Protein AF-A0A1Q4FII6-F1 (afdb_monomer_lite)

Radius of gyration: 13.04 Å; chains: 1; bounding box: 37×23×35 Å

Secondary structure (DSSP, 8-state):
-GGG--HHHHHTTPPP-S-EEEEEPBGGG-TTSPB--SS-EEEEEHHHHH-PPPTT--HHHHHHHH---HHHHHHHHHHHH--HHHHHHHHHHHHHHT--

Foldseek 3Di:
DQVVAALLCVLVVHDAQAGWDKAFAAVVRDPPHHGPDPLLTGIHGCCQEVNDDRPPDDSVRCCVRRNHHCNGCVPRSCVRRNDSVVRSVSVVCCVVVVPD

Sequence (100 aa):
MKALGCIACRAVRMTQPNESEIHHLNEGGQAGRKRRGHDETVCLCAWHHRGVLPAGESARFAEWSYGPSLARASKEFRRTFGTDDQLLQQQNELINGGGQ

Structure (mmCIF, N/CA/C/O backbone):
data_AF-A0A1Q4FII6-F1
#
_entry.id   AF-A0A1Q4FII6-F1
#
loop_
_atom_site.group_PDB
_atom_site.id
_atom_site.type_symbol
_atom_site.label_atom_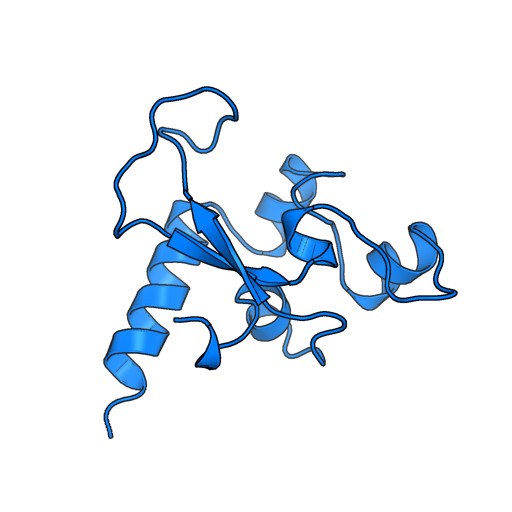id
_atom_site.label_alt_id
_atom_site.label_comp_id
_atom_site.label_asym_id
_atom_site.label_entity_id
_atom_site.label_seq_id
_atom_site.pdbx_PDB_ins_code
_atom_site.Cartn_x
_atom_site.Cartn_y
_atom_site.Cartn_z
_atom_site.occupancy
_atom_site.B_iso_or_equiv
_atom_site.auth_seq_id
_atom_site.auth_comp_id
_atom_site.auth_asym_id
_atom_site.auth_atom_id
_atom_site.pdbx_PDB_model_num
ATOM 1 N N . MET A 1 1 ? -13.102 -7.403 5.285 1.00 58.88 1 MET A N 1
ATOM 2 C CA . MET A 1 1 ? -11.830 -6.725 4.944 1.00 58.88 1 MET A CA 1
ATOM 3 C C . MET A 1 1 ? -11.291 -7.103 3.568 1.00 58.88 1 MET A C 1
ATOM 5 O O . MET A 1 1 ? -11.368 -6.249 2.704 1.00 58.88 1 MET A O 1
ATOM 9 N N . LYS A 1 2 ? -10.834 -8.339 3.289 1.00 59.94 2 LYS A N 1
ATOM 10 C CA . LYS A 1 2 ? -10.246 -8.675 1.965 1.00 59.94 2 LYS A CA 1
ATOM 11 C C . LYS A 1 2 ? -11.149 -8.394 0.751 1.00 59.94 2 LYS A C 1
ATOM 13 O O . LYS A 1 2 ? -10.642 -8.005 -0.293 1.00 59.94 2 LYS A O 1
ATOM 18 N N . ALA A 1 3 ? -12.469 -8.528 0.902 1.00 62.84 3 ALA A N 1
ATOM 19 C CA . ALA A 1 3 ? -13.443 -8.207 -0.147 1.00 62.84 3 ALA A CA 1
ATOM 20 C C . ALA A 1 3 ? -13.453 -6.721 -0.567 1.00 62.84 3 ALA A C 1
ATOM 22 O O . ALA A 1 3 ? -13.943 -6.403 -1.644 1.00 62.84 3 ALA A O 1
ATOM 23 N N . LEU A 1 4 ? -12.903 -5.813 0.251 1.00 76.69 4 LEU A N 1
ATOM 24 C CA . LEU A 1 4 ? -12.807 -4.389 -0.087 1.00 76.69 4 LEU A CA 1
ATOM 25 C C . LEU A 1 4 ? -11.687 -4.094 -1.093 1.00 76.69 4 LEU A C 1
ATOM 27 O O . LEU A 1 4 ? -11.712 -3.037 -1.721 1.00 76.69 4 LEU A O 1
ATOM 31 N N . GLY A 1 5 ? -10.741 -5.021 -1.275 1.00 87.75 5 GLY A N 1
ATOM 32 C CA . GLY A 1 5 ? -9.571 -4.837 -2.127 1.00 87.75 5 GLY A CA 1
ATOM 33 C C . GLY A 1 5 ? -8.471 -3.994 -1.475 1.00 87.75 5 GLY A C 1
ATOM 34 O O . GLY A 1 5 ? -8.531 -3.627 -0.303 1.00 87.75 5 GLY A O 1
ATOM 35 N N . CYS A 1 6 ? -7.430 -3.699 -2.245 1.00 94.31 6 CYS A N 1
ATOM 36 C CA . CYS A 1 6 ? -6.292 -2.893 -1.827 1.00 94.31 6 CYS A CA 1
ATOM 37 C C . CYS A 1 6 ? -6.704 -1.429 -1.638 1.00 94.31 6 CYS A C 1
ATOM 39 O O . CYS A 1 6 ? -7.108 -0.767 -2.599 1.00 94.31 6 CYS A O 1
ATOM 41 N N . ILE A 1 7 ? -6.537 -0.898 -0.425 1.00 93.62 7 ILE A N 1
ATOM 42 C CA . ILE A 1 7 ? -6.906 0.485 -0.107 1.00 93.62 7 ILE A CA 1
ATOM 43 C C . ILE A 1 7 ? -6.107 1.496 -0.945 1.00 93.62 7 ILE A C 1
ATOM 45 O O . ILE A 1 7 ? -6.674 2.469 -1.435 1.00 93.62 7 ILE A O 1
ATOM 49 N N . ALA A 1 8 ? -4.829 1.213 -1.223 1.00 93.44 8 ALA A N 1
ATOM 50 C CA . ALA A 1 8 ? -3.984 2.059 -2.066 1.00 93.44 8 ALA A CA 1
ATOM 51 C C . ALA A 1 8 ? -4.428 2.044 -3.539 1.00 93.44 8 ALA A C 1
ATOM 53 O O . ALA A 1 8 ? -4.486 3.094 -4.175 1.00 93.44 8 ALA A O 1
ATOM 54 N N . CYS A 1 9 ? -4.825 0.882 -4.076 1.00 92.81 9 CYS A N 1
ATOM 55 C CA . CYS A 1 9 ? -5.385 0.806 -5.429 1.00 92.81 9 CYS A CA 1
ATOM 56 C C . CYS A 1 9 ? -6.690 1.612 -5.541 1.00 92.81 9 CYS A C 1
ATOM 58 O O . CYS A 1 9 ? -6.904 2.326 -6.522 1.00 92.81 9 CYS A O 1
ATOM 60 N N . ARG A 1 10 ? -7.550 1.537 -4.516 1.00 90.06 10 ARG A N 1
ATOM 61 C CA . ARG A 1 10 ? -8.817 2.281 -4.464 1.00 90.06 10 ARG A CA 1
ATOM 62 C C . ARG A 1 10 ? -8.609 3.788 -4.374 1.00 90.06 10 ARG A C 1
ATOM 64 O O . ARG A 1 10 ? -9.323 4.516 -5.060 1.00 90.06 10 ARG A O 1
ATOM 71 N N . ALA A 1 11 ? -7.635 4.241 -3.583 1.00 85.00 11 ALA A N 1
ATOM 72 C CA . ALA A 1 11 ? -7.334 5.661 -3.395 1.00 85.00 11 ALA A CA 1
ATOM 73 C C . ALA A 1 11 ? -7.079 6.391 -4.726 1.00 85.00 11 ALA A C 1
ATOM 75 O O . ALA A 1 11 ? -7.447 7.552 -4.880 1.00 85.00 11 ALA A O 1
ATOM 76 N N . VAL A 1 12 ? -6.527 5.688 -5.717 1.00 82.19 12 VAL A N 1
ATOM 77 C CA . VAL A 1 12 ? -6.259 6.228 -7.060 1.00 82.19 12 VAL A CA 1
ATOM 78 C C . VAL A 1 12 ? -7.106 5.578 -8.160 1.00 82.19 12 VAL A C 1
ATOM 80 O O . VAL A 1 12 ? -6.813 5.735 -9.341 1.00 82.19 12 VAL A O 1
ATOM 83 N N . ARG A 1 13 ? -8.177 4.863 -7.782 1.00 83.19 13 ARG A N 1
ATOM 84 C CA . ARG A 1 13 ? -9.153 4.228 -8.689 1.00 83.19 13 ARG A CA 1
ATOM 85 C C . ARG A 1 13 ? -8.526 3.343 -9.777 1.00 83.19 13 ARG A C 1
ATOM 87 O O . ARG A 1 13 ? -9.027 3.294 -10.898 1.00 83.19 13 ARG A O 1
ATOM 94 N N . MET A 1 14 ? -7.444 2.636 -9.455 1.00 83.75 14 MET A N 1
ATOM 95 C CA . MET A 1 14 ? -6.798 1.716 -10.394 1.00 83.75 14 MET A CA 1
ATOM 96 C C . MET A 1 14 ? -7.376 0.301 -10.299 1.00 83.75 14 MET A C 1
ATOM 98 O O . MET A 1 14 ? -7.891 -0.112 -9.256 1.00 83.75 14 MET A O 1
ATOM 102 N N . THR A 1 15 ? -7.195 -0.476 -11.368 1.00 82.56 15 THR A N 1
ATOM 103 C CA . THR A 1 15 ? -7.407 -1.927 -11.313 1.00 82.56 15 THR A CA 1
ATOM 104 C C . THR A 1 15 ? -6.317 -2.557 -10.455 1.00 82.56 15 THR A C 1
ATOM 106 O O . THR A 1 15 ? -5.131 -2.310 -10.659 1.00 82.56 15 THR A O 1
ATOM 109 N N . GLN A 1 16 ? -6.726 -3.363 -9.479 1.00 86.44 16 GLN A N 1
ATOM 110 C CA . GLN A 1 16 ? -5.809 -4.039 -8.574 1.00 86.44 16 GLN A CA 1
ATOM 111 C C . GLN A 1 16 ? -4.978 -5.099 -9.327 1.00 86.44 16 GLN A C 1
ATOM 113 O O . GLN A 1 16 ? -5.567 -5.993 -9.933 1.00 86.44 16 GLN A O 1
ATOM 118 N N . PRO A 1 17 ? -3.635 -5.069 -9.235 1.00 83.06 17 PRO A N 1
ATOM 119 C CA . PRO A 1 17 ? -2.780 -5.963 -10.018 1.00 83.06 17 PRO A CA 1
ATOM 120 C C . PRO A 1 17 ? -2.552 -7.344 -9.376 1.00 83.06 17 PRO A C 1
ATOM 122 O O . PRO A 1 17 ? -2.165 -8.293 -10.053 1.00 83.06 17 PRO A O 1
ATOM 125 N N . ASN A 1 18 ? -2.774 -7.483 -8.063 1.00 88.88 18 ASN A N 1
ATOM 126 C CA . ASN A 1 18 ? -2.557 -8.730 -7.316 1.00 88.88 18 ASN A CA 1
ATOM 127 C C . ASN A 1 18 ? -3.589 -8.897 -6.199 1.00 88.88 18 ASN A C 1
ATOM 129 O O . ASN A 1 18 ? -4.187 -7.919 -5.767 1.00 88.88 18 ASN A O 1
ATOM 133 N N . GLU A 1 19 ? -3.740 -10.102 -5.653 1.00 88.75 19 GLU A N 1
ATOM 134 C CA . GLU A 1 19 ? -4.614 -10.354 -4.500 1.00 88.75 19 GLU A CA 1
ATOM 135 C C . GLU A 1 19 ? -4.264 -9.502 -3.269 1.00 88.75 19 GLU A C 1
ATOM 137 O O . GLU A 1 19 ? -3.104 -9.141 -3.046 1.00 88.75 19 GLU A O 1
ATOM 142 N N . SER A 1 20 ? -5.286 -9.192 -2.463 1.00 91.44 20 SER A N 1
ATOM 143 C CA . SER A 1 20 ? -5.148 -8.405 -1.235 1.00 91.44 20 SER A CA 1
ATOM 144 C C . SER A 1 20 ? -4.770 -9.259 -0.024 1.00 91.44 20 SER A C 1
ATOM 146 O O . SER A 1 20 ? -5.351 -10.311 0.265 1.00 91.44 20 SER A O 1
ATOM 148 N N . GLU A 1 21 ? -3.838 -8.732 0.754 1.00 91.44 21 GLU A N 1
ATOM 149 C CA . GLU A 1 21 ? -3.320 -9.278 1.997 1.00 91.44 21 GLU A CA 1
ATOM 150 C C . GLU A 1 21 ? -3.631 -8.321 3.152 1.00 91.44 21 GLU A C 1
ATOM 152 O O . GLU A 1 21 ? -3.773 -7.112 2.962 1.00 91.44 21 GLU A O 1
ATOM 157 N N . ILE A 1 22 ? -3.745 -8.871 4.362 1.00 90.75 22 ILE A N 1
ATOM 158 C CA . ILE A 1 22 ? -3.945 -8.075 5.576 1.00 90.75 22 ILE A CA 1
ATOM 159 C C . ILE A 1 22 ? -2.582 -7.547 6.021 1.00 90.75 22 ILE A C 1
ATOM 161 O O . ILE A 1 22 ? -1.678 -8.328 6.329 1.00 90.75 22 ILE A O 1
ATOM 165 N N . HIS A 1 23 ? -2.449 -6.227 6.079 1.00 89.88 23 HIS A N 1
ATOM 166 C CA . HIS A 1 23 ? -1.277 -5.539 6.596 1.00 89.88 23 HIS A CA 1
ATOM 167 C C . HIS A 1 23 ? -1.570 -4.998 7.998 1.00 89.88 23 HIS A C 1
ATOM 169 O O . HIS A 1 23 ? -2.503 -4.219 8.182 1.00 89.88 23 HIS A O 1
ATOM 175 N N . HIS A 1 24 ? -0.775 -5.418 8.984 1.00 88.81 24 HIS A N 1
ATOM 176 C CA . HIS A 1 24 ? -0.899 -4.954 10.368 1.00 88.81 24 HIS A CA 1
ATOM 177 C C . HIS A 1 24 ? -0.082 -3.684 10.573 1.00 88.81 24 HIS A C 1
ATOM 179 O O . HIS A 1 24 ? 1.119 -3.677 10.288 1.00 88.81 24 HIS A O 1
ATOM 185 N N . LEU A 1 25 ? -0.718 -2.641 11.104 1.00 86.31 25 LEU A N 1
ATOM 186 C CA . LEU A 1 25 ? -0.062 -1.368 11.373 1.00 86.31 25 LEU A CA 1
ATOM 187 C C . LEU A 1 25 ? 0.744 -1.431 12.677 1.00 86.31 25 LEU A C 1
ATOM 189 O O . LEU A 1 25 ? 0.327 -2.026 13.677 1.00 86.31 25 LEU A O 1
ATOM 193 N N . ASN A 1 26 ? 1.910 -0.788 12.669 1.00 85.00 26 ASN A N 1
ATOM 194 C CA . ASN A 1 26 ? 2.768 -0.661 13.847 1.00 85.00 26 ASN A CA 1
ATOM 195 C C . ASN A 1 26 ? 2.628 0.736 14.470 1.00 85.00 26 ASN A C 1
ATOM 197 O O . ASN A 1 26 ? 2.273 1.710 13.797 1.00 85.00 26 ASN A O 1
ATOM 201 N N . GLU A 1 27 ? 2.927 0.861 15.761 1.00 77.19 27 GLU A N 1
ATOM 202 C CA . GLU A 1 27 ? 2.990 2.153 16.449 1.00 77.19 27 GLU A CA 1
ATOM 203 C C . GLU A 1 27 ? 3.951 3.100 15.714 1.00 77.19 27 GLU A C 1
ATOM 205 O O . GLU A 1 27 ? 5.086 2.743 15.384 1.00 77.19 27 GLU A O 1
ATOM 210 N N . GLY A 1 28 ? 3.467 4.302 15.388 1.00 74.00 28 GLY A N 1
ATOM 211 C CA . GLY A 1 28 ? 4.227 5.294 14.619 1.00 74.00 28 GLY A CA 1
ATOM 212 C C . GLY A 1 28 ? 4.567 4.896 13.173 1.00 74.00 28 GLY A C 1
ATOM 213 O O . GLY A 1 28 ? 5.387 5.562 12.547 1.00 74.00 28 GLY A O 1
ATOM 214 N N . GLY A 1 29 ? 3.988 3.814 12.635 1.00 70.12 29 GLY A N 1
ATOM 215 C CA . GLY A 1 29 ? 4.192 3.358 11.253 1.00 70.12 29 GLY A CA 1
ATOM 216 C C . GLY A 1 29 ? 5.604 2.848 10.941 1.00 70.12 29 GLY A C 1
ATOM 217 O O . GLY A 1 29 ? 6.008 2.753 9.779 1.00 70.12 29 GLY A O 1
ATOM 218 N N . GLN A 1 30 ? 6.390 2.525 11.968 1.00 71.81 30 GLN A N 1
ATOM 219 C CA . GLN A 1 30 ? 7.761 2.040 11.811 1.00 71.81 30 GLN A CA 1
ATOM 220 C C . GLN A 1 30 ? 7.809 0.514 11.899 1.00 71.81 30 GLN A C 1
ATOM 222 O O . GLN A 1 30 ? 7.241 -0.092 12.809 1.00 71.81 30 GLN A O 1
ATOM 227 N N . ALA A 1 31 ? 8.511 -0.124 10.960 1.00 71.44 31 ALA A N 1
ATOM 228 C CA . ALA A 1 31 ? 8.758 -1.561 11.019 1.00 71.44 31 ALA A CA 1
ATOM 229 C C . ALA A 1 31 ? 9.511 -1.925 12.314 1.00 71.44 31 ALA A C 1
ATOM 231 O O . ALA A 1 31 ? 10.448 -1.232 12.704 1.00 71.44 31 ALA A O 1
ATOM 232 N N . GLY A 1 32 ? 9.089 -2.999 12.987 1.00 71.94 32 GLY A N 1
ATOM 233 C CA . GLY A 1 32 ? 9.699 -3.470 14.238 1.00 71.94 32 GLY A CA 1
ATOM 234 C C . GLY A 1 32 ? 9.170 -2.807 15.516 1.00 71.94 32 GLY A C 1
ATOM 235 O O . GLY A 1 32 ? 9.510 -3.258 16.608 1.00 71.94 32 GLY A O 1
ATOM 236 N N . ARG A 1 33 ? 8.311 -1.783 15.413 1.00 77.94 33 ARG A N 1
ATOM 237 C CA . ARG A 1 33 ? 7.529 -1.290 16.558 1.00 77.94 33 ARG A CA 1
ATOM 238 C C . ARG A 1 33 ? 6.378 -2.244 16.881 1.00 77.94 33 ARG A C 1
ATOM 240 O O . ARG A 1 33 ? 6.010 -3.092 16.068 1.00 77.94 33 ARG A O 1
ATOM 247 N N . LYS A 1 34 ? 5.818 -2.103 18.084 1.00 76.56 34 LYS A N 1
ATOM 248 C CA . LYS A 1 34 ? 4.669 -2.892 18.538 1.00 76.56 34 LYS A CA 1
ATOM 249 C C . LYS A 1 34 ? 3.509 -2.719 17.551 1.00 76.56 34 LYS A C 1
ATOM 251 O O . LYS A 1 34 ? 3.251 -1.611 17.082 1.00 76.56 34 LYS A O 1
ATOM 256 N N . ARG A 1 35 ? 2.815 -3.813 17.234 1.00 76.94 35 ARG A N 1
ATOM 257 C CA . ARG A 1 35 ? 1.565 -3.761 16.463 1.00 76.94 35 ARG A CA 1
ATOM 258 C C . ARG A 1 35 ? 0.507 -3.047 17.291 1.00 76.94 35 ARG A C 1
ATOM 260 O O . ARG A 1 35 ? 0.379 -3.351 18.477 1.00 76.94 35 ARG A O 1
ATOM 267 N N . ARG A 1 36 ? -0.231 -2.128 16.673 1.00 74.94 36 ARG A N 1
ATOM 268 C CA . ARG A 1 36 ? -1.205 -1.309 17.402 1.00 74.94 36 ARG A CA 1
ATOM 269 C C . ARG A 1 36 ? -2.403 -2.145 17.905 1.00 74.94 36 ARG A C 1
ATOM 271 O O . ARG A 1 36 ? -2.788 -2.032 19.063 1.00 74.94 36 ARG A O 1
ATOM 278 N N . GLY A 1 37 ? -2.824 -3.144 17.121 1.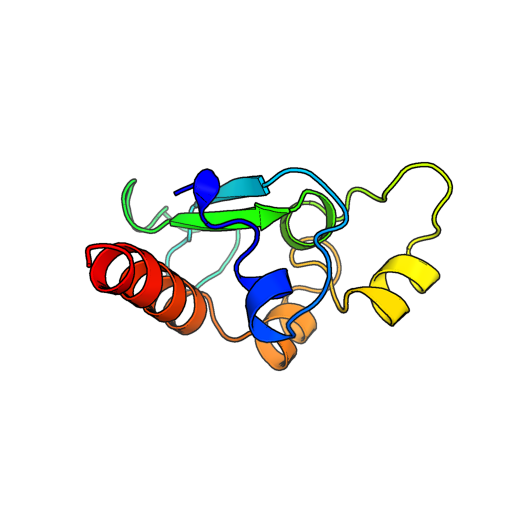00 72.38 37 GLY A N 1
ATOM 279 C CA . GLY A 1 37 ? -3.810 -4.164 17.501 1.00 72.38 37 GLY A CA 1
ATOM 280 C C . GLY A 1 37 ? -4.122 -5.123 16.344 1.00 72.38 37 GLY A C 1
ATOM 281 O O . GLY A 1 37 ? -3.597 -4.948 15.245 1.00 72.38 37 GLY A O 1
ATOM 282 N N . HIS A 1 38 ? -4.962 -6.144 16.570 1.00 65.62 38 HIS A N 1
ATOM 283 C CA . HIS A 1 38 ? -5.451 -7.022 15.486 1.00 65.62 38 HIS A CA 1
ATOM 284 C C . HIS A 1 38 ? -6.488 -6.327 14.586 1.00 65.62 38 HIS A C 1
ATOM 286 O O . HIS A 1 38 ? -6.620 -6.699 13.423 1.00 65.62 38 HIS A O 1
ATOM 292 N N . ASP A 1 39 ? -7.171 -5.301 15.099 1.00 67.56 39 ASP A N 1
ATOM 293 C CA . ASP A 1 39 ? -8.196 -4.553 14.360 1.00 67.56 39 ASP A CA 1
ATOM 294 C C . ASP A 1 39 ? -7.621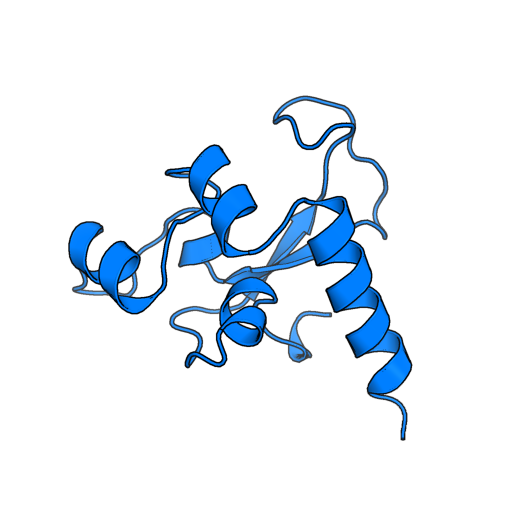 -3.361 13.574 1.00 67.56 39 ASP A C 1
ATOM 296 O O . ASP A 1 39 ? -8.255 -2.843 12.658 1.00 67.56 39 ASP A O 1
ATOM 300 N N . GLU A 1 40 ? -6.379 -2.959 13.856 1.00 81.19 40 GLU A N 1
ATOM 301 C CA . GLU A 1 40 ? -5.682 -1.879 13.146 1.00 81.19 40 GLU A CA 1
ATOM 302 C C . GLU A 1 40 ? -4.936 -2.432 11.931 1.00 81.19 40 GLU A C 1
ATOM 304 O O . GLU A 1 40 ? -3.701 -2.501 11.876 1.00 81.19 40 GLU A O 1
ATOM 309 N N . THR A 1 41 ? -5.722 -2.879 10.952 1.00 88.25 41 THR A N 1
ATOM 310 C CA . THR A 1 41 ? -5.213 -3.479 9.720 1.00 88.25 41 THR A CA 1
ATOM 311 C C . THR A 1 41 ? -5.756 -2.793 8.473 1.00 88.25 41 THR A C 1
ATOM 313 O O . THR A 1 41 ? -6.904 -2.350 8.416 1.00 88.25 41 THR A O 1
ATOM 316 N N . VAL A 1 42 ? -4.920 -2.737 7.435 1.00 91.38 42 VAL A N 1
ATOM 317 C CA . VAL A 1 42 ? -5.285 -2.257 6.094 1.00 91.38 42 VAL A CA 1
ATOM 318 C C . VAL A 1 42 ? -5.164 -3.392 5.079 1.00 91.38 42 VAL A C 1
ATOM 320 O O . VAL A 1 42 ? -4.297 -4.256 5.213 1.00 91.38 42 VAL A O 1
ATOM 323 N N . CYS A 1 43 ? -6.033 -3.435 4.067 1.00 93.69 43 CYS A N 1
ATOM 324 C CA . CYS A 1 43 ? -5.883 -4.390 2.967 1.00 93.69 43 CYS A CA 1
ATOM 325 C C . CYS A 1 43 ? -4.972 -3.801 1.887 1.00 93.69 43 CYS A C 1
ATOM 327 O O . CYS A 1 43 ? -5.252 -2.725 1.363 1.00 93.69 43 CYS A O 1
ATOM 329 N N . LEU A 1 44 ? -3.901 -4.509 1.524 1.00 94.62 44 LEU A N 1
ATOM 330 C CA . LEU A 1 44 ? -2.955 -4.100 0.479 1.00 94.62 44 LEU A CA 1
ATOM 331 C C . LEU A 1 44 ? -2.709 -5.254 -0.495 1.00 94.62 44 LEU A C 1
ATOM 333 O O . LEU A 1 44 ? -2.606 -6.399 -0.071 1.00 94.62 44 LEU A O 1
ATOM 337 N N . CYS A 1 45 ? -2.609 -4.979 -1.799 1.00 9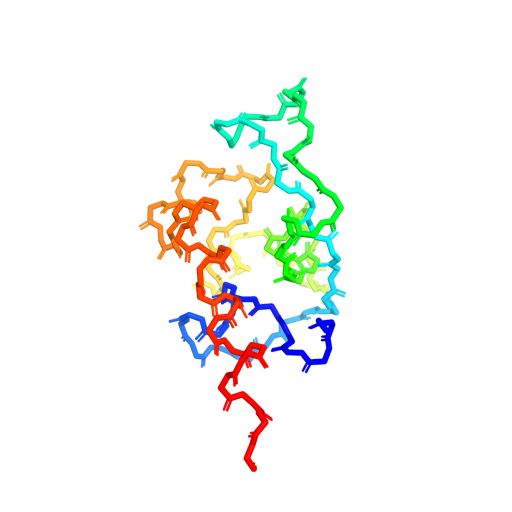4.31 45 CYS A N 1
ATOM 338 C CA . CYS A 1 45 ? -2.238 -6.008 -2.775 1.00 94.31 45 CYS A CA 1
ATOM 339 C C . CYS A 1 45 ? -0.766 -6.414 -2.626 1.00 94.31 45 CYS A C 1
ATOM 341 O O . CYS A 1 45 ? 0.024 -5.678 -2.034 1.00 94.31 45 CYS A O 1
ATOM 343 N N . ALA A 1 46 ? -0.372 -7.558 -3.189 1.00 94.19 46 ALA A N 1
ATOM 344 C CA . ALA A 1 46 ? 1.006 -8.050 -3.091 1.00 94.19 46 ALA A CA 1
ATOM 345 C C . ALA A 1 46 ? 2.070 -7.017 -3.544 1.00 94.19 46 ALA A C 1
ATOM 347 O O . ALA A 1 46 ? 3.124 -6.914 -2.905 1.00 94.19 46 ALA A O 1
ATOM 348 N N . TRP A 1 47 ? 1.773 -6.198 -4.564 1.00 94.56 47 TRP A N 1
ATOM 349 C CA . TRP A 1 47 ? 2.614 -5.065 -4.967 1.00 94.56 47 TRP A CA 1
ATOM 350 C C . TRP A 1 47 ? 2.696 -3.978 -3.885 1.00 94.56 47 TRP A C 1
ATOM 352 O O . TRP A 1 47 ? 3.780 -3.699 -3.364 1.00 94.56 47 TRP A O 1
ATOM 362 N N . HIS A 1 48 ? 1.566 -3.382 -3.492 1.00 95.25 48 HIS A N 1
ATOM 363 C CA . HIS A 1 48 ? 1.547 -2.291 -2.510 1.00 95.25 48 HIS A CA 1
ATOM 364 C C . HIS A 1 48 ? 2.018 -2.721 -1.120 1.00 95.25 48 HIS A C 1
ATOM 366 O O . HIS A 1 48 ? 2.578 -1.899 -0.404 1.00 95.25 48 HIS A O 1
ATOM 372 N N . HIS A 1 49 ? 1.850 -3.994 -0.757 1.00 95.00 49 HIS A N 1
ATOM 373 C CA . HIS A 1 49 ? 2.284 -4.550 0.520 1.00 95.00 49 HIS A CA 1
ATOM 374 C C . HIS A 1 49 ? 3.772 -4.917 0.515 1.00 95.00 49 HIS A C 1
ATOM 376 O O . HIS A 1 49 ? 4.565 -4.316 1.236 1.00 95.00 49 HIS A O 1
ATOM 382 N N . ARG A 1 50 ? 4.148 -5.918 -0.293 1.00 93.75 50 ARG A N 1
ATOM 383 C CA . ARG A 1 50 ? 5.459 -6.589 -0.250 1.00 93.75 50 ARG A CA 1
ATOM 384 C C . ARG A 1 50 ? 6.359 -6.239 -1.435 1.00 93.75 50 ARG A C 1
ATOM 386 O O . ARG A 1 50 ? 7.517 -6.641 -1.454 1.00 93.75 50 ARG A O 1
ATOM 393 N N . GLY A 1 51 ? 5.848 -5.505 -2.423 1.00 93.06 51 GLY A N 1
ATOM 394 C CA . GLY A 1 51 ? 6.578 -5.205 -3.656 1.00 93.06 51 GLY A CA 1
ATOM 395 C C . GLY A 1 51 ? 6.693 -6.406 -4.591 1.00 93.06 51 GLY A C 1
ATOM 396 O O . GLY A 1 51 ? 7.609 -6.442 -5.413 1.00 93.06 51 GLY A O 1
ATOM 397 N N . VAL A 1 52 ? 5.798 -7.390 -4.451 1.00 93.25 52 VAL A N 1
ATOM 398 C CA . VAL A 1 52 ? 5.725 -8.546 -5.350 1.00 93.25 52 VAL A CA 1
ATOM 399 C C . VAL A 1 52 ? 5.110 -8.087 -6.662 1.00 93.25 52 VAL A C 1
ATOM 401 O O . VAL A 1 52 ? 4.031 -7.500 -6.673 1.00 93.25 52 VAL A O 1
ATOM 404 N N . LEU A 1 53 ? 5.821 -8.334 -7.755 1.00 89.31 53 LEU A N 1
ATOM 405 C CA . LEU A 1 53 ? 5.402 -7.923 -9.086 1.00 89.31 53 LEU A CA 1
ATOM 406 C C . LEU A 1 53 ? 4.342 -8.878 -9.640 1.00 89.31 53 LEU A C 1
ATOM 408 O O . LEU A 1 53 ? 4.429 -10.087 -9.398 1.00 89.31 53 LEU A O 1
ATOM 412 N N . PRO A 1 54 ? 3.378 -8.375 -10.427 1.00 78.94 54 PRO A N 1
ATOM 413 C CA . PRO A 1 54 ? 2.628 -9.213 -11.353 1.00 78.94 54 PRO A CA 1
ATOM 414 C C . PRO A 1 54 ? 3.587 -9.956 -12.291 1.00 78.94 54 PRO A C 1
ATOM 416 O O . PRO A 1 54 ? 4.662 -9.457 -12.635 1.00 78.94 54 PRO A O 1
ATOM 419 N N . ALA A 1 55 ? 3.221 -11.176 -12.683 1.00 81.31 55 ALA A N 1
ATOM 420 C CA . ALA A 1 55 ? 4.082 -12.014 -13.509 1.00 81.31 55 ALA A CA 1
ATOM 421 C C . ALA A 1 55 ? 4.446 -11.307 -14.826 1.00 81.31 55 ALA A C 1
ATOM 423 O O . ALA A 1 55 ? 3.573 -10.834 -15.548 1.00 81.31 55 ALA A O 1
ATOM 424 N N . GLY A 1 56 ? 5.744 -11.256 -15.138 1.00 80.19 56 GLY A N 1
ATOM 425 C CA . GLY A 1 56 ? 6.258 -10.650 -16.370 1.00 80.19 56 GLY A CA 1
ATOM 426 C C . GLY A 1 56 ? 6.435 -9.129 -16.330 1.00 80.19 56 GLY A C 1
ATOM 427 O O . GLY A 1 56 ? 6.970 -8.567 -17.283 1.00 80.19 56 GLY A O 1
ATOM 428 N N . GLU A 1 57 ? 6.055 -8.454 -15.243 1.00 88.50 57 GLU A N 1
ATOM 429 C CA . GLU A 1 57 ? 6.255 -7.012 -15.108 1.00 88.50 57 GLU A CA 1
ATOM 430 C C . GLU A 1 57 ? 7.592 -6.659 -14.442 1.00 88.50 57 GLU A C 1
ATOM 432 O O . GLU A 1 57 ? 8.155 -7.417 -13.652 1.00 88.50 57 GLU A O 1
ATOM 437 N N . SER A 1 58 ? 8.105 -5.463 -14.743 1.00 90.81 58 SER A N 1
ATOM 438 C CA . SER A 1 58 ? 9.289 -4.906 -14.078 1.00 90.81 58 SER A CA 1
ATOM 439 C C . SER A 1 58 ? 8.892 -3.993 -12.919 1.00 90.81 58 SER A C 1
ATOM 441 O O . SER A 1 58 ? 7.844 -3.353 -12.955 1.00 90.81 58 SER A O 1
ATOM 443 N N . ALA A 1 59 ? 9.770 -3.838 -11.922 1.00 88.94 59 ALA A N 1
ATOM 444 C CA . ALA A 1 59 ? 9.530 -2.912 -10.810 1.00 88.94 59 ALA A CA 1
ATOM 445 C C . ALA A 1 59 ? 9.314 -1.464 -11.258 1.00 88.94 59 ALA A C 1
ATOM 447 O O . ALA A 1 59 ? 8.482 -0.770 -10.686 1.00 88.94 59 ALA A O 1
ATOM 448 N N . ARG A 1 60 ? 10.019 -1.032 -12.308 1.00 90.94 60 ARG A N 1
ATOM 449 C CA . ARG A 1 60 ? 9.843 0.301 -12.888 1.00 90.94 60 ARG A CA 1
ATOM 450 C C . ARG A 1 60 ? 8.459 0.466 -13.514 1.00 90.94 60 ARG A C 1
ATOM 452 O O . ARG A 1 60 ? 7.855 1.520 -13.362 1.00 90.94 60 ARG A O 1
ATOM 459 N N . PHE A 1 61 ? 7.976 -0.558 -14.217 1.00 90.75 61 PHE A N 1
ATOM 460 C CA . PHE A 1 61 ? 6.632 -0.545 -14.788 1.00 90.75 61 PHE A CA 1
ATOM 461 C C . PHE A 1 61 ? 5.576 -0.519 -13.681 1.00 90.75 61 PHE A C 1
ATOM 463 O O . PHE A 1 61 ? 4.735 0.368 -13.682 1.00 90.75 61 PHE A O 1
ATOM 470 N N . ALA A 1 62 ? 5.683 -1.406 -12.689 1.00 91.00 62 ALA A N 1
ATOM 471 C CA . ALA A 1 62 ? 4.738 -1.461 -11.578 1.00 91.00 62 ALA A CA 1
ATOM 472 C C . ALA A 1 62 ? 4.695 -0.149 -10.773 1.00 91.00 62 ALA A C 1
ATOM 474 O O . ALA A 1 62 ? 3.621 0.305 -10.393 1.00 91.00 62 ALA A O 1
ATOM 475 N N . GLU A 1 63 ? 5.838 0.504 -10.554 1.00 91.62 63 GLU A N 1
ATOM 476 C CA . GLU A 1 63 ? 5.887 1.811 -9.892 1.00 91.62 63 GLU A CA 1
ATOM 477 C C . GLU A 1 63 ? 5.260 2.924 -10.740 1.00 91.62 63 GLU A C 1
ATOM 479 O O . GLU A 1 63 ? 4.558 3.780 -10.209 1.00 91.62 63 GLU A O 1
ATOM 484 N N . TRP A 1 64 ? 5.461 2.898 -12.058 1.00 90.19 64 TRP A N 1
ATOM 485 C CA . TRP A 1 64 ? 4.844 3.863 -12.966 1.00 90.19 64 TRP A CA 1
ATOM 486 C C . TRP A 1 64 ? 3.325 3.663 -13.090 1.00 90.19 64 TRP A C 1
ATOM 488 O O . TRP A 1 64 ? 2.574 4.635 -13.061 1.00 90.19 64 TRP A O 1
ATOM 498 N N . SER A 1 65 ? 2.867 2.415 -13.193 1.00 88.94 65 SER A N 1
ATOM 499 C CA . SER A 1 65 ? 1.458 2.063 -13.394 1.00 88.94 65 SER A CA 1
ATOM 500 C C . SER A 1 65 ? 0.638 2.095 -12.108 1.00 88.94 65 SER A C 1
ATOM 502 O O . SER A 1 65 ? -0.511 2.534 -12.122 1.00 88.94 65 SER A O 1
ATOM 504 N N . TYR A 1 66 ? 1.209 1.624 -10.999 1.00 90.19 66 TYR A N 1
ATOM 505 C CA . TYR A 1 66 ? 0.495 1.416 -9.737 1.00 90.19 66 TYR A CA 1
ATOM 506 C C . TYR A 1 66 ? 1.044 2.277 -8.594 1.00 90.19 66 TYR A C 1
ATOM 508 O O . TYR A 1 66 ? 0.588 2.173 -7.455 1.00 90.19 66 TYR A O 1
ATOM 516 N N . GLY A 1 67 ? 2.030 3.129 -8.853 1.00 92.88 67 GLY A N 1
ATOM 517 C CA . GLY A 1 67 ? 2.661 3.931 -7.816 1.00 92.88 67 GLY A CA 1
ATOM 518 C C . GLY A 1 67 ? 3.582 3.123 -6.886 1.00 92.88 67 GLY A C 1
ATOM 519 O O . GLY A 1 67 ? 3.819 1.925 -7.085 1.00 92.88 67 GLY A O 1
ATOM 520 N N . PRO A 1 68 ? 4.121 3.783 -5.848 1.00 95.44 68 PRO A N 1
ATOM 521 C CA . PRO A 1 68 ? 5.144 3.220 -4.969 1.00 95.44 68 PRO A CA 1
ATOM 522 C C . PRO A 1 68 ? 4.631 2.015 -4.171 1.00 95.44 68 PRO A C 1
ATOM 524 O O . PRO A 1 68 ? 3.471 1.957 -3.779 1.00 95.44 68 PRO A O 1
ATOM 527 N N . SER A 1 69 ? 5.519 1.073 -3.855 1.00 95.25 69 SER A N 1
ATOM 528 C CA . SER A 1 69 ? 5.245 -0.033 -2.925 1.00 95.25 69 SER A CA 1
ATOM 529 C C . SER A 1 69 ? 5.677 0.335 -1.503 1.00 95.25 69 SER A C 1
ATOM 531 O O . SER A 1 69 ? 6.745 0.927 -1.327 1.00 95.25 69 SER A O 1
ATOM 533 N N . LEU A 1 70 ? 4.913 -0.066 -0.478 1.00 94.75 70 LEU A N 1
ATOM 534 C CA . LEU A 1 70 ? 5.266 0.187 0.923 1.00 94.75 70 LEU A CA 1
ATOM 535 C C . LEU A 1 70 ? 6.616 -0.444 1.291 1.00 94.75 70 LEU A C 1
ATOM 537 O O . LEU A 1 70 ? 7.452 0.216 1.904 1.00 94.75 70 LEU A O 1
ATOM 541 N N . ALA A 1 71 ? 6.856 -1.693 0.878 1.00 93.94 71 ALA A N 1
ATOM 542 C CA . ALA A 1 71 ? 8.103 -2.404 1.166 1.00 93.94 71 ALA A CA 1
ATOM 543 C C . ALA A 1 71 ? 9.322 -1.818 0.435 1.00 93.94 71 ALA A C 1
ATOM 545 O O . ALA A 1 71 ? 10.439 -1.907 0.941 1.00 93.94 71 ALA A O 1
ATOM 546 N N . ARG A 1 72 ? 9.123 -1.227 -0.751 1.00 94.06 72 ARG A N 1
ATOM 547 C CA . ARG A 1 72 ? 10.222 -0.724 -1.596 1.00 94.06 72 ARG A CA 1
ATOM 548 C C . ARG A 1 72 ? 10.516 0.760 -1.379 1.00 94.06 72 ARG A C 1
ATOM 550 O O . ARG A 1 72 ? 11.667 1.167 -1.477 1.00 94.06 72 ARG A O 1
ATOM 557 N N . ALA A 1 73 ? 9.489 1.562 -1.101 1.00 94.06 73 ALA A N 1
ATOM 558 C CA . ALA A 1 73 ? 9.564 3.020 -1.058 1.00 94.06 73 ALA A CA 1
ATOM 559 C C . ALA A 1 73 ? 8.574 3.604 -0.030 1.00 94.06 73 ALA A C 1
ATOM 561 O O . ALA A 1 73 ? 7.719 4.422 -0.356 1.00 94.06 73 ALA A O 1
ATOM 562 N N . SER A 1 74 ? 8.687 3.198 1.238 1.00 92.38 74 SER A N 1
ATOM 563 C CA . SER A 1 74 ? 7.705 3.509 2.293 1.00 92.38 74 SER A CA 1
ATOM 564 C C . SER A 1 74 ? 7.429 5.004 2.523 1.00 92.38 74 SER A C 1
ATOM 566 O O . SER A 1 74 ? 6.308 5.381 2.867 1.00 92.38 74 SER A O 1
ATOM 568 N N . LYS A 1 75 ? 8.431 5.873 2.334 1.00 93.31 75 LYS A N 1
ATOM 569 C CA . LYS A 1 75 ? 8.264 7.333 2.432 1.00 93.31 75 LYS A CA 1
ATOM 570 C C . LYS A 1 75 ? 7.395 7.866 1.295 1.00 93.31 75 LYS A C 1
ATOM 572 O O . LYS A 1 75 ? 6.476 8.642 1.537 1.00 93.31 75 LYS A O 1
ATOM 577 N N . GLU A 1 76 ? 7.676 7.421 0.076 1.00 95.25 76 GLU A N 1
ATOM 578 C CA . GLU A 1 76 ? 6.938 7.823 -1.117 1.00 95.25 76 GLU A CA 1
ATOM 579 C C . GLU A 1 76 ? 5.526 7.236 -1.115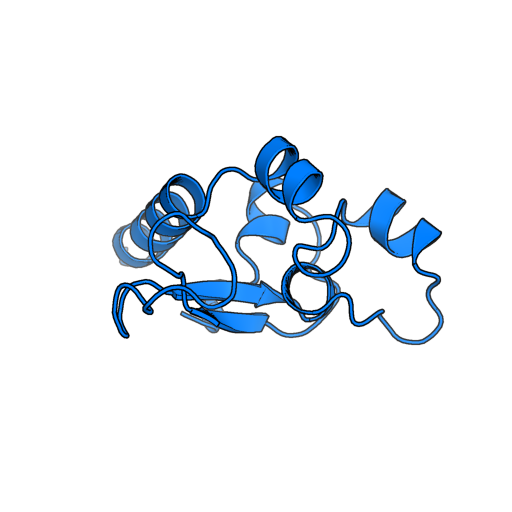 1.00 9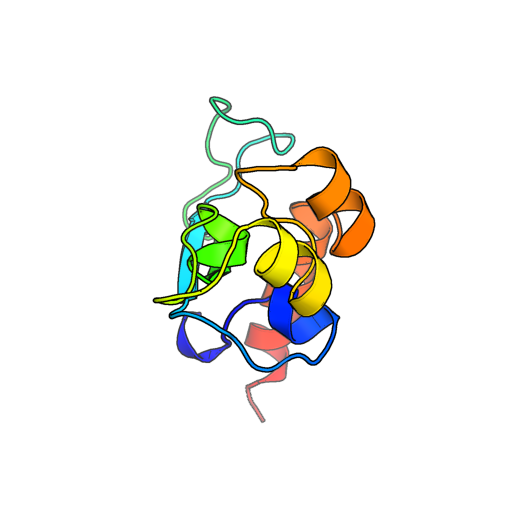5.25 76 GLU A C 1
ATOM 581 O O . GLU A 1 76 ? 4.566 7.944 -1.389 1.00 95.25 76 GLU A O 1
ATOM 586 N N . PHE A 1 77 ? 5.378 5.985 -0.673 1.00 95.31 77 PHE A N 1
ATOM 587 C CA . PHE A 1 77 ? 4.083 5.352 -0.436 1.00 95.31 77 PHE A CA 1
ATOM 588 C C . PHE A 1 77 ? 3.174 6.217 0.436 1.00 95.31 77 PHE A C 1
ATOM 590 O O . PHE A 1 77 ? 2.046 6.508 0.047 1.00 95.31 77 PHE A O 1
ATOM 597 N N . ARG A 1 78 ? 3.680 6.690 1.581 1.00 93.75 78 ARG A N 1
ATOM 598 C CA . ARG A 1 78 ? 2.894 7.541 2.485 1.00 93.75 78 ARG A CA 1
ATOM 599 C C . ARG A 1 78 ? 2.600 8.914 1.907 1.00 93.75 78 ARG A C 1
ATOM 601 O O . ARG A 1 78 ? 1.535 9.461 2.162 1.00 93.75 78 ARG A O 1
ATOM 608 N N . ARG A 1 79 ? 3.524 9.462 1.116 1.00 94.31 79 ARG A N 1
ATOM 609 C CA . ARG A 1 79 ? 3.314 10.725 0.403 1.00 94.31 79 ARG A CA 1
ATOM 610 C C . ARG A 1 79 ? 2.204 10.605 -0.645 1.00 94.31 79 ARG A C 1
ATOM 612 O O . ARG A 1 79 ? 1.452 11.555 -0.824 1.00 94.31 79 ARG A O 1
ATOM 619 N N . THR A 1 80 ? 2.115 9.460 -1.318 1.00 94.75 80 THR A N 1
ATOM 620 C CA . THR A 1 80 ? 1.162 9.224 -2.410 1.00 94.75 80 THR A CA 1
ATOM 621 C C . THR A 1 80 ? -0.209 8.763 -1.917 1.00 94.75 80 THR A C 1
ATOM 623 O O . THR A 1 80 ? -1.217 9.264 -2.404 1.00 94.75 80 THR A O 1
ATOM 626 N N . PHE A 1 81 ? -0.270 7.823 -0.969 1.00 94.44 81 PHE A N 1
ATOM 627 C CA . PHE A 1 81 ? -1.525 7.180 -0.550 1.00 94.44 81 PHE A CA 1
ATOM 628 C C . PHE A 1 81 ? -2.006 7.591 0.848 1.00 94.44 81 PHE A C 1
ATOM 630 O O . PHE A 1 81 ? -3.152 7.322 1.204 1.00 94.44 81 PHE A O 1
ATOM 637 N N . GLY A 1 82 ? -1.157 8.256 1.630 1.00 92.81 82 GLY A N 1
ATOM 638 C CA . GLY A 1 82 ? -1.445 8.666 3.001 1.00 92.81 82 GLY A CA 1
ATOM 639 C C . GLY A 1 82 ? -0.700 7.846 4.053 1.00 92.81 82 GLY A C 1
ATOM 640 O O . GLY A 1 82 ? -0.093 6.807 3.780 1.00 92.81 82 GLY A O 1
ATOM 641 N N . THR A 1 83 ? -0.718 8.348 5.284 1.00 91.19 83 THR A N 1
ATOM 642 C CA . THR A 1 83 ? -0.131 7.676 6.446 1.00 91.19 83 THR A CA 1
ATOM 643 C C . THR A 1 83 ? -0.927 6.435 6.843 1.00 91.19 83 THR A C 1
ATOM 645 O O . THR A 1 83 ? -2.080 6.265 6.457 1.00 91.19 83 THR A O 1
ATOM 648 N N . ASP A 1 84 ? -0.323 5.587 7.674 1.00 89.44 84 ASP A N 1
ATOM 649 C CA . ASP A 1 84 ? -0.978 4.434 8.296 1.00 89.44 84 ASP A CA 1
ATOM 650 C C . ASP A 1 84 ? -2.344 4.811 8.919 1.00 89.44 84 ASP A C 1
ATOM 652 O O . ASP A 1 84 ? -3.332 4.119 8.687 1.00 89.44 84 ASP A O 1
ATOM 656 N N . ASP A 1 85 ? -2.423 5.949 9.623 1.00 88.81 85 ASP A N 1
ATOM 657 C CA . ASP A 1 85 ? -3.659 6.455 10.241 1.00 88.81 85 ASP A CA 1
ATOM 658 C C . ASP A 1 85 ? -4.711 6.865 9.204 1.00 88.81 85 ASP A C 1
ATOM 660 O O . ASP A 1 85 ? -5.884 6.513 9.324 1.00 88.81 85 ASP A O 1
ATOM 664 N N . GLN A 1 86 ? -4.290 7.570 8.151 1.00 90.88 86 GLN A N 1
ATOM 665 C CA . GLN A 1 86 ? -5.184 7.989 7.069 1.00 90.88 86 GLN A CA 1
ATOM 666 C C . GLN A 1 86 ? -5.714 6.790 6.277 1.00 90.88 86 GLN A C 1
ATOM 668 O O . GLN A 1 86 ? -6.873 6.781 5.869 1.00 90.88 86 GLN A O 1
ATOM 673 N N . LEU A 1 87 ? -4.880 5.774 6.050 1.00 91.62 87 LEU A N 1
ATOM 674 C CA . LEU A 1 87 ? -5.277 4.550 5.356 1.00 91.62 87 LEU A CA 1
ATOM 675 C C . LEU A 1 87 ? -6.219 3.697 6.207 1.00 91.62 87 LEU A C 1
ATOM 677 O O . LEU A 1 87 ? -7.178 3.134 5.678 1.00 91.62 87 LEU A O 1
ATOM 681 N N . LEU A 1 88 ? -5.975 3.620 7.518 1.00 90.31 88 LEU A N 1
ATOM 682 C CA . LEU A 1 88 ? -6.866 2.938 8.452 1.00 90.31 88 LEU A CA 1
ATOM 683 C C . LEU A 1 88 ? -8.232 3.622 8.514 1.00 90.31 88 LEU A C 1
ATOM 685 O O . LEU A 1 88 ? -9.254 2.946 8.421 1.00 90.31 88 LEU A O 1
ATOM 689 N N . GLN A 1 89 ? -8.252 4.954 8.609 1.00 89.38 89 GLN A N 1
ATOM 690 C CA . GLN A 1 89 ? -9.485 5.733 8.575 1.00 89.38 89 GLN A CA 1
ATOM 691 C C . GLN A 1 89 ? -10.283 5.442 7.298 1.00 89.38 89 GLN A C 1
ATOM 693 O O . GLN A 1 89 ? -11.446 5.056 7.388 1.00 89.38 89 GLN A O 1
ATOM 698 N N . GLN A 1 90 ? -9.648 5.542 6.126 1.00 89.81 90 GLN A N 1
ATOM 699 C CA . GLN A 1 90 ? -10.302 5.260 4.846 1.00 89.81 90 GLN A CA 1
ATOM 700 C C . GLN A 1 90 ? -10.846 3.830 4.782 1.00 89.81 90 GLN A C 1
ATOM 702 O O . GLN A 1 90 ? -11.953 3.603 4.298 1.00 89.81 90 GLN A O 1
ATOM 707 N N . GLN A 1 91 ? -10.094 2.840 5.274 1.00 89.44 91 GLN A N 1
ATOM 708 C CA . GLN A 1 91 ? -10.594 1.470 5.299 1.00 89.44 91 GLN A CA 1
ATOM 709 C C . GLN A 1 91 ? -11.802 1.319 6.238 1.00 89.44 91 GLN A C 1
ATOM 711 O O . GLN A 1 91 ? -12.780 0.673 5.863 1.00 89.44 91 GLN A O 1
ATOM 716 N N . ASN A 1 92 ? -11.770 1.927 7.421 1.00 88.50 92 ASN A N 1
ATOM 717 C CA . ASN A 1 92 ? -12.883 1.871 8.367 1.00 88.50 92 ASN A CA 1
ATOM 718 C C . ASN A 1 92 ? -14.138 2.557 7.815 1.00 88.50 92 ASN A C 1
ATOM 720 O O . ASN A 1 92 ? -15.238 2.028 7.961 1.00 88.50 92 ASN A O 1
ATOM 724 N N . GLU A 1 93 ? -13.984 3.680 7.114 1.00 88.50 93 GLU A N 1
ATOM 725 C CA . GLU A 1 93 ? -15.080 4.351 6.408 1.00 88.50 93 GLU A CA 1
ATOM 726 C C . GLU A 1 93 ? -15.724 3.436 5.357 1.00 88.50 93 GLU A C 1
ATOM 728 O O . GLU A 1 93 ? -16.946 3.400 5.240 1.00 88.50 93 GLU A O 1
ATOM 733 N N . LEU A 1 94 ? -14.936 2.628 4.641 1.00 85.88 94 LEU A N 1
ATOM 734 C CA . LEU A 1 94 ? -15.461 1.662 3.668 1.00 85.88 94 LEU A CA 1
ATOM 735 C C . LEU A 1 94 ? -16.164 0.469 4.313 1.00 85.88 94 LEU A C 1
ATOM 737 O O . LEU A 1 94 ? -17.150 -0.021 3.767 1.00 85.88 94 LEU A O 1
ATOM 741 N N . ILE A 1 95 ? -15.664 -0.010 5.453 1.00 85.06 95 ILE A N 1
ATOM 742 C CA . ILE A 1 95 ? -16.315 -1.083 6.214 1.00 85.06 95 ILE A CA 1
ATOM 743 C C . ILE A 1 95 ? -17.669 -0.596 6.740 1.00 85.06 95 ILE A C 1
ATOM 745 O O . ILE A 1 95 ? -18.664 -1.302 6.602 1.00 85.06 95 ILE A O 1
ATOM 749 N N . ASN A 1 96 ? -17.712 0.619 7.289 1.00 80.69 96 ASN A N 1
ATOM 750 C CA . ASN A 1 96 ? -18.913 1.189 7.897 1.00 80.69 96 ASN A CA 1
ATOM 751 C C . ASN A 1 96 ? -19.920 1.709 6.856 1.00 80.69 96 ASN A C 1
ATOM 753 O O . ASN A 1 96 ? -21.123 1.632 7.078 1.00 80.69 96 ASN A O 1
ATOM 757 N N . GLY A 1 97 ? -19.446 2.225 5.719 1.00 68.38 97 GLY A N 1
ATOM 758 C CA . GLY A 1 97 ? -20.279 2.766 4.639 1.00 68.38 97 GLY A CA 1
ATOM 759 C C . GLY A 1 97 ? -20.745 1.737 3.603 1.00 68.38 97 GLY A C 1
ATOM 760 O O . GLY A 1 97 ? -21.615 2.048 2.796 1.00 68.38 97 GLY A O 1
ATOM 761 N N . GLY A 1 98 ? -20.186 0.521 3.608 1.00 56.53 98 GLY A N 1
ATOM 762 C CA . GLY A 1 98 ? -20.569 -0.585 2.719 1.00 56.53 98 GLY A CA 1
ATOM 763 C C . GLY A 1 98 ? -21.768 -1.414 3.199 1.00 56.53 98 GLY A C 1
ATOM 764 O O . GLY A 1 98 ? -22.067 -2.440 2.594 1.00 56.53 98 GLY A O 1
ATOM 765 N N . GLY A 1 99 ? -22.418 -1.003 4.292 1.00 47.97 99 GLY A N 1
ATOM 766 C CA . GLY A 1 99 ? -23.659 -1.584 4.800 1.00 47.97 99 GLY A CA 1
ATOM 767 C C . GLY A 1 99 ? -24.864 -0.705 4.476 1.00 47.97 99 GLY A C 1
ATOM 768 O O . GLY A 1 99 ? -25.414 -0.088 5.383 1.00 47.97 99 GLY A O 1
ATOM 769 N N . GLN A 1 100 ? -25.244 -0.629 3.199 1.00 37.09 100 GLN A N 1
ATOM 770 C CA . GLN A 1 100 ? -26.558 -0.161 2.739 1.00 37.09 100 GLN A CA 1
ATOM 771 C C . GLN A 1 100 ? -27.004 -1.008 1.551 1.00 37.09 100 GLN A C 1
ATOM 773 O O . GLN A 1 100 ? -26.169 -1.200 0.637 1.00 37.09 100 GLN A O 1
#

pLDDT: mean 85.37, std 11.01, range [37.09, 95.44]